Protein AF-A0A1F7V6C4-F1 (afdb_monomer_lite)

Structure (mmCIF, N/CA/C/O backbone):
data_AF-A0A1F7V6C4-F1
#
_entry.id   AF-A0A1F7V6C4-F1
#
loop_
_atom_site.group_PDB
_atom_site.id
_atom_site.type_symbol
_atom_site.label_atom_id
_atom_site.label_alt_id
_atom_site.label_comp_id
_atom_site.label_asym_id
_atom_site.label_entity_id
_atom_site.label_seq_id
_atom_site.pdbx_PDB_ins_code
_atom_site.Cartn_x
_atom_site.Cartn_y
_atom_site.Cartn_z
_atom_site.occupancy
_atom_site.B_iso_or_equiv
_atom_site.auth_seq_id
_atom_site.auth_comp_id
_atom_site.auth_asym_id
_atom_site.auth_atom_id
_atom_site.pdbx_PDB_model_num
ATOM 1 N N . MET A 1 1 ? 18.982 6.079 -3.276 1.00 52.72 1 MET A N 1
ATOM 2 C CA . MET A 1 1 ? 17.854 5.138 -3.058 1.00 52.72 1 MET A CA 1
ATOM 3 C C . MET A 1 1 ? 17.270 5.183 -1.638 1.00 52.72 1 MET A C 1
ATOM 5 O O . MET A 1 1 ? 16.095 4.888 -1.490 1.00 52.72 1 MET A O 1
ATOM 9 N N . PHE A 1 2 ? 18.011 5.635 -0.613 1.00 41.03 2 PHE A N 1
ATOM 10 C CA . PHE A 1 2 ? 17.510 5.766 0.771 1.00 41.03 2 PHE A CA 1
ATOM 11 C C . PHE A 1 2 ? 16.445 6.868 0.967 1.00 41.03 2 PHE A C 1
ATOM 13 O O . PHE A 1 2 ? 15.564 6.742 1.806 1.00 41.03 2 PHE A O 1
ATOM 20 N N . ILE A 1 3 ? 16.482 7.924 0.149 1.00 48.22 3 ILE A N 1
ATOM 21 C CA . ILE A 1 3 ? 15.583 9.087 0.253 1.00 48.22 3 ILE A CA 1
ATOM 22 C C . ILE A 1 3 ? 14.113 8.752 -0.029 1.00 48.22 3 ILE A C 1
ATOM 24 O O . ILE A 1 3 ? 13.243 9.280 0.653 1.00 48.22 3 ILE A O 1
ATOM 28 N N . VAL A 1 4 ? 13.824 7.851 -0.976 1.00 51.84 4 VAL A N 1
ATOM 29 C CA . VAL A 1 4 ? 12.440 7.446 -1.284 1.00 51.84 4 VAL A CA 1
ATOM 30 C C . VAL A 1 4 ? 11.862 6.631 -0.134 1.00 51.84 4 VAL A C 1
ATOM 32 O O . VAL A 1 4 ? 10.751 6.911 0.296 1.00 51.84 4 VAL A O 1
ATOM 35 N N . LEU A 1 5 ? 12.641 5.692 0.415 1.00 55.16 5 LEU A N 1
ATOM 36 C CA . LEU A 1 5 ? 12.262 4.896 1.584 1.00 55.16 5 LEU A CA 1
ATOM 37 C C . LEU A 1 5 ? 12.095 5.775 2.834 1.00 55.16 5 LEU A C 1
ATOM 39 O O . LEU A 1 5 ? 11.142 5.602 3.581 1.00 55.16 5 LEU A O 1
ATOM 43 N N . PHE A 1 6 ? 12.978 6.757 3.030 1.00 50.94 6 PHE A N 1
ATOM 44 C CA . PHE A 1 6 ? 12.884 7.725 4.122 1.00 50.94 6 PHE A CA 1
ATOM 45 C C . PHE A 1 6 ? 11.637 8.606 4.001 1.00 50.94 6 PHE A C 1
ATOM 47 O O . PHE A 1 6 ? 10.941 8.794 4.990 1.00 50.94 6 PHE A O 1
ATOM 54 N N . PHE A 1 7 ? 11.294 9.082 2.799 1.00 54.19 7 PHE A N 1
ATOM 55 C CA . PHE A 1 7 ? 10.034 9.795 2.555 1.00 54.19 7 PHE A CA 1
ATOM 56 C C . PHE A 1 7 ? 8.815 8.902 2.792 1.00 54.19 7 PHE A C 1
ATOM 58 O O . PHE A 1 7 ? 7.821 9.352 3.354 1.00 54.19 7 PHE A O 1
ATOM 65 N N . PHE A 1 8 ? 8.915 7.632 2.404 1.00 57.34 8 PHE A N 1
ATOM 66 C CA . PHE A 1 8 ? 7.902 6.608 2.634 1.00 57.34 8 PHE A CA 1
ATOM 67 C C . PHE A 1 8 ? 7.628 6.426 4.125 1.00 57.34 8 PHE A C 1
ATOM 69 O O . PHE A 1 8 ? 6.489 6.520 4.572 1.00 57.34 8 PHE A O 1
ATOM 76 N N . VAL A 1 9 ? 8.692 6.213 4.899 1.00 58.69 9 VAL A N 1
ATOM 77 C CA . VAL A 1 9 ? 8.644 6.016 6.347 1.00 58.69 9 VAL A CA 1
ATOM 78 C C . VAL A 1 9 ? 8.222 7.304 7.044 1.00 58.69 9 VAL A C 1
ATOM 80 O O . VAL A 1 9 ? 7.392 7.250 7.939 1.00 58.69 9 VAL A O 1
ATOM 83 N N . ALA A 1 10 ? 8.704 8.470 6.614 1.00 53.06 10 ALA A N 1
ATOM 84 C CA . ALA A 1 10 ? 8.307 9.756 7.177 1.00 53.06 10 ALA A CA 1
ATOM 85 C C . ALA A 1 10 ? 6.820 10.039 6.941 1.00 53.06 10 ALA A C 1
ATOM 87 O O . ALA A 1 10 ? 6.124 10.409 7.879 1.00 53.06 10 ALA A O 1
ATOM 88 N N . ALA A 1 11 ? 6.302 9.803 5.733 1.00 55.25 11 ALA A N 1
ATOM 89 C CA . ALA A 1 11 ? 4.878 9.946 5.448 1.00 55.25 11 ALA A CA 1
ATOM 90 C C . ALA A 1 11 ? 4.026 8.919 6.205 1.00 55.25 11 ALA A C 1
ATOM 92 O O . ALA A 1 11 ? 2.938 9.248 6.676 1.00 55.25 11 ALA A O 1
ATOM 93 N N . PHE A 1 12 ? 4.535 7.698 6.363 1.00 59.25 12 PHE A N 1
ATOM 94 C CA . PHE A 1 12 ? 3.884 6.639 7.125 1.00 59.25 12 PHE A CA 1
ATOM 95 C C . PHE A 1 12 ? 3.824 6.964 8.628 1.00 59.25 12 PHE A C 1
ATOM 97 O O . PHE A 1 12 ? 2.760 6.880 9.239 1.00 59.25 12 PHE A O 1
ATOM 104 N N . LEU A 1 13 ? 4.933 7.426 9.214 1.00 57.25 13 LEU A N 1
ATOM 105 C CA . LEU A 1 13 ? 5.024 7.873 10.608 1.00 57.25 13 LEU A CA 1
ATOM 106 C C . LEU A 1 13 ? 4.179 9.127 10.860 1.00 57.25 13 LEU A C 1
ATOM 108 O O . LEU A 1 13 ? 3.548 9.247 11.909 1.00 57.25 13 LEU A O 1
ATOM 112 N N . TYR A 1 14 ? 4.105 10.039 9.888 1.00 53.62 14 TYR A N 1
ATOM 113 C CA . TYR A 1 14 ? 3.224 11.202 9.977 1.00 53.62 14 TYR A CA 1
ATOM 114 C C . TYR A 1 14 ? 1.746 10.794 9.890 1.00 53.62 14 TYR A C 1
ATOM 116 O O . TYR A 1 14 ? 0.920 11.320 10.632 1.00 53.62 14 TYR A O 1
ATOM 124 N N . GLY A 1 15 ? 1.415 9.808 9.047 1.00 52.62 15 GLY A N 1
ATOM 125 C CA . GLY A 1 15 ? 0.091 9.185 8.968 1.00 52.62 15 GLY A CA 1
ATOM 126 C C . GLY A 1 15 ? -0.325 8.485 10.265 1.00 52.62 15 GLY A C 1
ATOM 127 O O . GLY A 1 15 ? -1.482 8.589 10.664 1.00 52.62 15 GLY A O 1
ATOM 128 N N . PHE A 1 16 ? 0.620 7.857 10.970 1.00 51.25 16 PHE A N 1
ATOM 129 C CA . PHE A 1 16 ? 0.390 7.224 12.275 1.00 51.25 16 PHE A CA 1
ATOM 130 C C . PHE A 1 16 ? 0.042 8.239 13.380 1.00 51.25 16 PHE A C 1
ATOM 132 O O . PHE A 1 16 ? -0.744 7.941 14.275 1.00 51.25 16 PHE A O 1
ATOM 139 N N . SER A 1 17 ? 0.558 9.469 13.285 1.00 51.81 17 SER A N 1
ATOM 140 C CA . SER A 1 17 ? 0.223 10.571 14.204 1.00 51.81 17 SER A CA 1
ATOM 141 C C . SER A 1 17 ? -1.203 11.118 13.998 1.00 51.81 17 SER A C 1
ATOM 143 O O . SER A 1 17 ? -1.754 11.812 14.850 1.00 51.81 17 SER A O 1
ATOM 145 N N . LEU A 1 18 ? -1.844 10.793 12.871 1.00 50.47 18 LEU A N 1
ATOM 146 C CA . LEU A 1 18 ? -3.098 11.401 12.428 1.00 50.47 18 LEU A CA 1
ATOM 147 C C . LEU A 1 18 ? -4.350 10.556 12.745 1.00 50.47 18 LEU A C 1
ATOM 149 O O . LEU A 1 18 ? -5.274 10.529 11.946 1.00 50.47 18 LEU A O 1
ATOM 153 N N . GLY A 1 19 ? -4.421 9.929 13.923 1.00 55.88 19 GLY A N 1
ATOM 154 C CA . GLY A 1 19 ? -5.667 9.434 14.541 1.00 55.88 19 GLY A CA 1
ATOM 155 C C . GLY A 1 19 ? -6.485 8.357 13.790 1.00 55.88 19 GLY A C 1
ATOM 156 O O . GLY A 1 19 ? -6.290 8.052 12.616 1.00 55.88 19 GLY A O 1
ATOM 157 N N . ARG A 1 20 ? -7.465 7.766 14.493 1.00 62.62 20 ARG A N 1
ATOM 158 C CA . ARG A 1 20 ? -8.368 6.708 13.981 1.00 62.62 20 ARG A CA 1
ATOM 159 C C . ARG A 1 20 ? -9.211 7.159 12.781 1.00 62.62 20 ARG A C 1
ATOM 161 O O . ARG A 1 20 ? -9.485 6.364 11.886 1.00 62.62 20 ARG A O 1
ATOM 168 N N . ASP A 1 21 ? -9.587 8.435 12.737 1.00 62.88 21 ASP A N 1
ATOM 169 C CA . ASP A 1 21 ? -10.530 8.975 11.744 1.00 62.88 21 ASP A CA 1
ATOM 170 C C . ASP A 1 21 ? -9.990 8.953 10.307 1.00 62.88 21 ASP A C 1
ATOM 172 O O . ASP A 1 21 ? -10.729 9.183 9.350 1.00 62.88 21 ASP A O 1
ATOM 176 N N . ARG A 1 22 ? -8.699 8.650 10.130 1.00 74.75 22 ARG A N 1
ATOM 177 C CA . ARG A 1 22 ? -8.045 8.629 8.820 1.00 74.75 22 ARG A CA 1
ATOM 178 C C . ARG A 1 22 ? -7.753 7.232 8.293 1.00 74.75 22 ARG A C 1
ATOM 180 O O . ARG A 1 22 ? -7.206 7.127 7.202 1.00 74.75 22 ARG A O 1
ATOM 187 N N . VAL A 1 23 ? -8.170 6.170 8.990 1.00 77.56 23 VAL A N 1
ATOM 188 C CA . VAL A 1 23 ? -8.024 4.778 8.513 1.00 77.56 23 VAL A CA 1
ATOM 189 C C . VAL A 1 23 ? -8.668 4.612 7.134 1.00 77.56 23 VAL A C 1
ATOM 191 O O . VAL A 1 23 ? -8.005 4.166 6.201 1.00 77.56 23 VAL A O 1
ATOM 194 N N . ILE A 1 24 ? -9.914 5.071 6.974 1.00 80.62 24 ILE A N 1
ATOM 195 C CA . ILE A 1 24 ? -10.644 5.011 5.697 1.00 80.62 24 ILE A CA 1
ATOM 196 C C . ILE A 1 24 ? -9.933 5.842 4.623 1.00 80.62 24 ILE A C 1
ATOM 198 O O . ILE A 1 24 ? -9.828 5.417 3.477 1.00 80.62 24 ILE A O 1
ATOM 202 N N . VAL A 1 25 ? -9.403 7.011 4.994 1.00 83.00 25 VAL A N 1
ATOM 203 C CA . VAL A 1 25 ? -8.671 7.892 4.072 1.00 83.00 25 VAL A CA 1
ATOM 204 C C . VAL A 1 25 ? -7.419 7.207 3.543 1.00 83.00 25 VAL A C 1
ATOM 206 O O . VAL A 1 25 ? -7.179 7.222 2.341 1.00 83.00 25 VAL A O 1
ATOM 209 N N . VAL A 1 26 ? -6.631 6.593 4.429 1.00 84.44 26 VAL A N 1
ATOM 210 C CA . VAL A 1 26 ? -5.431 5.845 4.039 1.00 84.44 26 VAL A CA 1
ATOM 211 C C . VAL A 1 26 ? -5.816 4.715 3.098 1.00 84.44 26 VAL A C 1
ATOM 213 O O . VAL A 1 26 ? -5.228 4.602 2.026 1.00 84.44 26 VAL A O 1
ATOM 216 N N . LEU A 1 27 ? -6.832 3.933 3.464 1.00 87.69 27 LEU A N 1
ATOM 217 C CA . LEU A 1 27 ? -7.298 2.809 2.669 1.00 87.69 27 LEU A CA 1
ATOM 218 C C . LEU A 1 27 ? -7.698 3.256 1.257 1.00 87.69 27 LEU A C 1
ATOM 220 O O . LEU A 1 27 ? -7.106 2.808 0.279 1.00 87.69 27 LEU A O 1
ATOM 224 N N . VAL A 1 28 ? -8.632 4.203 1.143 1.00 88.88 28 VAL A N 1
ATOM 225 C CA . VAL A 1 28 ? -9.122 4.724 -0.144 1.00 88.88 28 VAL A CA 1
ATOM 226 C C . VAL A 1 28 ? -7.979 5.282 -0.991 1.00 88.88 28 VAL A C 1
ATOM 228 O O . VAL A 1 28 ? -7.888 4.960 -2.176 1.00 88.88 28 VAL A O 1
ATOM 231 N N . SER A 1 29 ? -7.067 6.054 -0.395 1.00 89.56 29 SER A N 1
ATOM 232 C CA . SER A 1 29 ? -5.903 6.593 -1.104 1.00 89.56 29 SER A CA 1
ATOM 233 C C . SER A 1 29 ? -4.973 5.500 -1.630 1.00 89.56 29 SER A C 1
ATOM 235 O O . SER A 1 29 ? -4.435 5.655 -2.727 1.00 89.56 29 SER A O 1
ATOM 237 N N . LEU A 1 30 ? -4.782 4.394 -0.897 1.00 91.12 30 LEU A N 1
ATOM 238 C CA . LEU A 1 30 ? -3.966 3.263 -1.356 1.00 91.12 30 LEU A CA 1
ATOM 239 C C . LEU A 1 30 ? -4.577 2.597 -2.591 1.00 91.12 30 LEU A C 1
ATOM 241 O O . LEU A 1 30 ? -3.880 2.441 -3.594 1.00 91.12 30 LEU A O 1
ATOM 245 N N . TYR A 1 31 ? -5.870 2.253 -2.559 1.00 92.50 31 TYR A N 1
ATOM 246 C CA . TYR A 1 31 ? -6.528 1.605 -3.705 1.00 92.50 31 TYR A CA 1
ATOM 247 C C . TYR A 1 31 ? -6.637 2.530 -4.909 1.00 92.50 31 TYR A C 1
ATOM 249 O O . TYR A 1 31 ? -6.358 2.105 -6.029 1.00 92.50 31 TYR A O 1
ATOM 257 N N . MET A 1 32 ? -7.018 3.792 -4.699 1.00 92.19 32 MET A N 1
ATOM 258 C CA . MET A 1 32 ? -7.120 4.754 -5.795 1.00 92.19 32 MET A CA 1
ATOM 259 C C . MET A 1 32 ? -5.756 5.008 -6.431 1.00 92.19 32 MET A C 1
ATOM 261 O O . MET A 1 32 ? -5.650 4.983 -7.653 1.00 92.19 32 MET A O 1
ATOM 265 N N . SER A 1 33 ? -4.700 5.179 -5.632 1.00 91.25 33 SER A N 1
ATOM 266 C CA . SER A 1 33 ? -3.348 5.335 -6.173 1.00 91.25 33 SER A CA 1
ATOM 267 C C . SER A 1 33 ? -2.895 4.100 -6.957 1.00 91.25 33 SER A C 1
ATOM 269 O O . SER A 1 33 ? -2.392 4.223 -8.076 1.00 91.25 33 SER A O 1
ATOM 271 N N . LEU A 1 34 ? -3.142 2.900 -6.418 1.00 92.50 34 LEU A N 1
ATOM 272 C CA . LEU A 1 34 ? -2.840 1.640 -7.097 1.00 92.50 34 LEU A CA 1
ATOM 273 C C . LEU A 1 34 ? -3.562 1.545 -8.448 1.00 92.50 34 LEU A C 1
ATOM 275 O O . LEU A 1 34 ? -2.944 1.194 -9.453 1.00 92.50 34 LEU A O 1
ATOM 279 N N . ALA A 1 35 ? -4.851 1.887 -8.488 1.00 91.69 35 ALA A N 1
ATOM 280 C CA . ALA A 1 35 ? -5.638 1.899 -9.716 1.00 91.69 35 ALA A CA 1
ATOM 281 C C . ALA A 1 35 ? -5.080 2.907 -10.732 1.00 91.69 35 ALA A C 1
ATOM 283 O O . ALA A 1 35 ? -4.850 2.549 -11.885 1.00 91.69 35 ALA A O 1
ATOM 284 N N . VAL A 1 36 ? -4.794 4.141 -10.310 1.00 90.62 36 VAL A N 1
ATOM 285 C CA . VAL A 1 36 ? -4.263 5.176 -11.209 1.00 90.62 36 VAL A CA 1
ATOM 286 C C . VAL A 1 36 ? -2.938 4.737 -11.826 1.00 90.62 36 VAL A C 1
ATOM 288 O O . VAL A 1 36 ? -2.776 4.845 -13.037 1.00 90.62 36 VAL A O 1
ATOM 291 N N . VAL A 1 37 ? -2.004 4.202 -11.036 1.00 88.94 37 VAL A N 1
ATOM 292 C CA . VAL A 1 37 ? -0.693 3.773 -11.555 1.00 88.94 37 VAL A CA 1
ATOM 293 C C . VAL A 1 37 ? -0.802 2.564 -12.482 1.00 88.94 37 VAL A C 1
ATOM 295 O O . VAL A 1 37 ? -0.096 2.513 -13.488 1.00 88.94 37 VAL A O 1
ATOM 298 N N . ASN A 1 38 ? -1.691 1.612 -12.189 1.00 86.38 38 ASN A N 1
ATOM 299 C CA . ASN A 1 38 ? -1.860 0.418 -13.021 1.00 86.38 38 ASN A CA 1
ATOM 300 C C . ASN A 1 38 ? -2.530 0.708 -14.370 1.00 86.38 3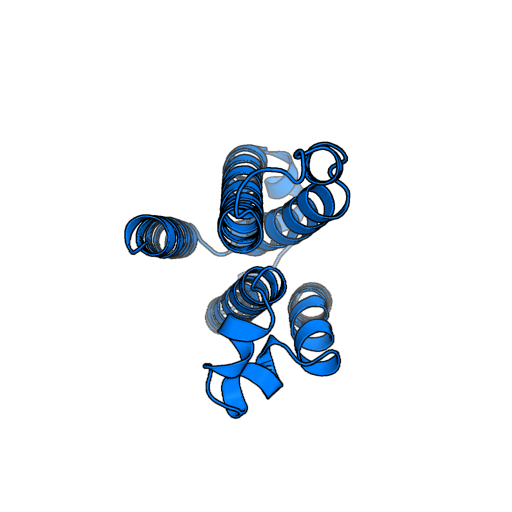8 ASN A C 1
ATOM 302 O O . ASN A 1 38 ? -2.213 0.043 -15.354 1.00 86.38 38 ASN A O 1
ATOM 306 N N . TYR A 1 39 ? -3.423 1.698 -14.432 1.00 86.06 39 TYR A N 1
ATOM 307 C CA . TYR A 1 39 ? -4.169 2.041 -15.650 1.00 86.06 39 TYR A CA 1
ATOM 308 C C . TYR A 1 39 ? -3.669 3.314 -16.351 1.00 86.06 39 TYR A C 1
ATOM 310 O O . TYR A 1 39 ? -4.223 3.720 -17.371 1.00 86.06 39 TYR A O 1
ATOM 318 N N . ALA A 1 40 ? -2.607 3.937 -15.842 1.00 79.25 40 ALA A N 1
ATOM 319 C CA . ALA A 1 40 ? -1.990 5.128 -16.409 1.00 79.25 40 ALA A CA 1
ATOM 320 C C . ALA A 1 40 ? -1.415 4.883 -17.825 1.00 79.25 40 ALA A C 1
ATOM 322 O O . ALA A 1 40 ? -0.400 4.189 -17.964 1.00 79.25 40 ALA A O 1
ATOM 323 N N . PRO A 1 41 ? -1.956 5.513 -18.890 1.00 69.06 41 PRO A N 1
ATOM 324 C CA . PRO A 1 41 ? -1.467 5.313 -20.259 1.00 69.06 41 PRO A CA 1
ATOM 325 C C . PRO A 1 41 ? -0.050 5.869 -20.478 1.00 69.06 41 PRO A C 1
ATOM 327 O O . PRO A 1 41 ? 0.681 5.394 -21.343 1.00 69.06 41 PRO A O 1
ATOM 330 N N . PHE A 1 42 ? 0.371 6.841 -19.666 1.00 65.94 42 PHE A N 1
ATOM 331 C CA . PHE A 1 42 ? 1.682 7.496 -19.747 1.00 65.94 42 PHE A CA 1
ATOM 332 C C . PHE A 1 42 ? 2.856 6.575 -19.380 1.00 65.94 42 PHE A C 1
ATOM 334 O O . PHE A 1 42 ? 3.979 6.846 -19.792 1.00 65.94 42 PHE A O 1
ATOM 341 N N . ILE A 1 43 ? 2.614 5.458 -18.683 1.00 59.84 43 ILE A N 1
ATOM 342 C CA . ILE A 1 43 ? 3.663 4.463 -18.399 1.00 59.84 43 ILE A CA 1
ATOM 343 C C . ILE A 1 43 ? 3.942 3.568 -19.618 1.00 59.84 43 ILE A C 1
ATOM 345 O O . ILE A 1 43 ? 5.047 3.053 -19.764 1.00 59.84 43 ILE A O 1
ATOM 349 N N . LYS A 1 44 ? 2.973 3.419 -20.532 1.00 56.50 44 LYS A N 1
ATOM 350 C CA . LYS A 1 44 ? 3.092 2.575 -21.732 1.00 56.50 44 LYS A CA 1
ATOM 351 C C . LYS A 1 44 ? 3.930 3.216 -22.851 1.00 56.50 44 LYS A C 1
ATOM 353 O O . LYS A 1 44 ? 4.461 2.497 -23.686 1.00 56.50 44 LYS A O 1
ATOM 358 N N . ASN A 1 45 ? 4.067 4.545 -22.848 1.00 55.47 45 ASN A N 1
ATOM 359 C CA . ASN A 1 45 ? 4.700 5.317 -23.928 1.00 55.47 45 ASN A CA 1
ATOM 360 C C . ASN A 1 45 ? 6.150 5.753 -23.628 1.00 55.47 45 ASN A C 1
ATOM 362 O O . ASN A 1 45 ? 6.700 6.590 -24.341 1.00 55.47 45 ASN A O 1
ATOM 366 N N . LEU A 1 46 ? 6.776 5.230 -22.570 1.00 58.44 46 LEU A N 1
ATOM 367 C CA . LEU A 1 46 ? 8.178 5.517 -22.256 1.00 58.44 46 LEU A CA 1
ATOM 368 C C . LEU A 1 46 ? 9.077 4.710 -23.217 1.00 58.44 46 LEU A C 1
ATOM 370 O O . LEU A 1 46 ? 9.204 3.497 -23.077 1.00 58.44 46 LEU A O 1
ATOM 374 N N . ASN A 1 47 ? 9.627 5.401 -24.226 1.00 49.06 47 ASN A N 1
ATOM 375 C CA . ASN A 1 47 ? 10.456 4.875 -25.326 1.00 49.06 47 ASN A CA 1
ATOM 376 C C . ASN A 1 47 ? 11.513 3.848 -24.880 1.00 49.06 47 ASN A C 1
ATOM 378 O O . ASN A 1 47 ? 12.230 4.157 -23.943 1.00 49.06 47 ASN A O 1
ATOM 382 N N . PRO A 1 48 ? 11.718 2.723 -25.591 1.00 52.06 48 PRO A N 1
ATOM 383 C CA . PRO A 1 48 ? 12.560 1.591 -25.170 1.00 52.06 48 PRO A CA 1
ATOM 384 C C . PRO A 1 48 ? 14.093 1.776 -25.265 1.00 52.06 48 PRO A C 1
ATOM 386 O O . PRO A 1 48 ? 14.821 0.829 -24.989 1.00 52.06 48 PRO A O 1
ATOM 389 N N . GLU A 1 49 ? 14.615 2.949 -25.640 1.00 53.31 49 GLU A N 1
ATOM 390 C CA . GLU A 1 49 ? 16.055 3.127 -25.937 1.00 53.31 49 GLU A CA 1
ATOM 391 C C . GLU A 1 49 ? 16.965 3.390 -24.724 1.00 53.31 49 GLU A C 1
ATOM 393 O O . GLU A 1 49 ? 18.187 3.384 -24.850 1.00 53.31 49 GLU A O 1
ATOM 398 N N . ILE A 1 50 ? 16.414 3.601 -23.531 1.00 53.47 50 ILE A N 1
ATOM 399 C CA . ILE A 1 50 ? 17.216 3.781 -22.312 1.00 53.47 50 ILE A CA 1
ATOM 400 C C . ILE A 1 50 ? 17.246 2.426 -21.571 1.00 53.47 50 ILE A C 1
ATOM 402 O O . ILE A 1 50 ? 16.333 1.618 -21.704 1.00 53.47 50 ILE A O 1
ATOM 406 N N . ASN A 1 51 ? 18.279 2.125 -20.782 1.00 51.72 51 ASN A N 1
ATOM 407 C CA . ASN A 1 51 ? 18.317 0.951 -19.891 1.00 51.72 51 ASN A CA 1
ATOM 408 C C . ASN A 1 51 ? 17.212 1.053 -18.804 1.00 51.72 51 ASN A C 1
ATOM 410 O O . ASN A 1 51 ? 17.453 1.467 -17.670 1.00 51.72 51 ASN A O 1
ATOM 414 N N . ILE A 1 52 ? 15.969 0.753 -19.191 1.00 55.25 52 ILE A N 1
ATOM 415 C CA . ILE A 1 52 ? 14.727 1.306 -18.623 1.00 55.25 52 ILE A CA 1
ATOM 416 C C . ILE A 1 52 ? 14.085 0.438 -17.547 1.00 55.25 52 ILE A C 1
ATOM 418 O O . ILE A 1 52 ? 13.268 0.932 -16.774 1.00 55.25 52 ILE A O 1
ATOM 422 N N . ALA A 1 53 ? 14.462 -0.836 -17.423 1.00 53.50 53 ALA A N 1
ATOM 423 C CA . ALA A 1 53 ? 13.885 -1.703 -16.394 1.00 53.50 53 ALA A CA 1
ATOM 424 C C . ALA A 1 53 ? 14.063 -1.097 -14.988 1.00 53.50 53 ALA A C 1
ATOM 426 O O . ALA A 1 53 ? 13.106 -1.035 -14.215 1.00 53.50 53 ALA A O 1
ATOM 427 N N . THR A 1 54 ? 15.250 -0.546 -14.704 1.00 58.44 54 THR A N 1
ATOM 428 C CA . THR A 1 54 ? 15.564 0.087 -13.416 1.00 58.44 54 THR A CA 1
ATOM 429 C C . THR A 1 54 ? 14.858 1.429 -13.216 1.00 58.44 54 THR A C 1
ATOM 431 O O . THR A 1 54 ? 14.471 1.769 -12.098 1.00 58.44 54 THR A O 1
ATOM 434 N N . SER A 1 55 ? 14.654 2.204 -14.285 1.00 64.81 55 SER A N 1
ATOM 435 C CA . SER A 1 55 ? 13.984 3.507 -14.195 1.00 64.81 55 SER A CA 1
ATOM 436 C C . SER A 1 55 ? 12.460 3.379 -14.119 1.00 64.81 55 SER A C 1
ATOM 438 O O . SER A 1 55 ? 11.826 4.171 -13.420 1.00 64.81 55 SER A O 1
ATOM 440 N N . LEU A 1 56 ? 11.858 2.362 -14.747 1.00 76.19 56 LEU A N 1
ATOM 441 C CA . LEU A 1 56 ? 10.403 2.172 -14.747 1.00 76.19 56 LEU A CA 1
ATOM 442 C C . LEU A 1 56 ? 9.847 1.780 -13.390 1.00 76.19 56 LEU A C 1
ATOM 444 O O . LEU A 1 56 ? 8.838 2.352 -12.981 1.00 76.19 56 LEU A O 1
ATOM 448 N N . PHE A 1 57 ? 10.453 0.817 -12.687 1.00 78.50 57 PHE A N 1
ATOM 449 C CA . PHE A 1 57 ? 9.926 0.437 -11.372 1.00 78.50 57 PHE A CA 1
ATOM 450 C C . PHE A 1 57 ? 10.056 1.600 -10.384 1.00 78.50 57 PHE A C 1
ATOM 452 O O . PHE A 1 57 ? 9.124 1.884 -9.632 1.00 78.50 57 PHE A O 1
ATOM 459 N N . ALA A 1 58 ? 11.181 2.324 -10.428 1.00 79.38 58 ALA A N 1
ATOM 460 C CA . ALA A 1 58 ? 11.412 3.485 -9.580 1.00 79.38 58 ALA A CA 1
ATOM 461 C C . ALA A 1 58 ? 10.388 4.590 -9.872 1.00 79.38 58 ALA A C 1
ATOM 463 O O . ALA A 1 58 ? 9.846 5.194 -8.942 1.00 79.38 58 ALA A O 1
ATOM 464 N N . PHE A 1 59 ? 10.067 4.808 -11.151 1.00 82.06 59 PHE A N 1
ATOM 465 C CA . PHE A 1 59 ? 9.011 5.723 -11.570 1.00 82.06 59 PHE A CA 1
ATOM 466 C C . PHE A 1 59 ? 7.631 5.271 -11.080 1.00 82.06 59 PHE A C 1
ATOM 468 O O . PHE A 1 59 ? 6.923 6.077 -10.484 1.00 82.06 59 PHE A O 1
ATOM 475 N N . LYS A 1 60 ? 7.261 3.992 -11.243 1.00 83.81 60 LYS A N 1
ATOM 476 C CA . LYS A 1 60 ? 5.983 3.436 -10.752 1.00 83.81 60 LYS A CA 1
ATOM 477 C C . LYS A 1 60 ? 5.812 3.620 -9.247 1.00 83.81 60 LYS A C 1
ATOM 479 O O . LYS A 1 60 ? 4.771 4.104 -8.814 1.00 83.81 60 LYS A O 1
ATOM 484 N N . ILE A 1 61 ? 6.838 3.293 -8.459 1.00 83.81 61 ILE A N 1
ATOM 485 C CA . ILE A 1 61 ? 6.822 3.469 -6.998 1.00 83.81 61 ILE A CA 1
ATOM 486 C C . ILE A 1 61 ? 6.686 4.950 -6.638 1.00 83.81 61 ILE A C 1
ATOM 488 O O . ILE A 1 61 ? 5.884 5.303 -5.776 1.00 83.81 61 ILE A O 1
ATOM 492 N N . SER A 1 62 ? 7.441 5.823 -7.309 1.00 82.12 62 SER A N 1
ATOM 493 C CA . SER A 1 62 ? 7.405 7.267 -7.050 1.00 82.12 62 SER A CA 1
ATOM 494 C C . SER A 1 62 ? 6.055 7.880 -7.423 1.00 82.12 62 SER A C 1
ATOM 496 O O . SER A 1 62 ? 5.518 8.682 -6.663 1.00 82.12 62 SER A O 1
ATOM 498 N N . ALA A 1 63 ? 5.474 7.473 -8.553 1.00 85.25 63 ALA A N 1
ATOM 499 C CA . ALA A 1 63 ? 4.147 7.893 -8.987 1.00 85.25 63 ALA A CA 1
ATOM 500 C C . ALA A 1 63 ? 3.069 7.404 -8.013 1.00 85.25 63 ALA A C 1
ATOM 502 O O . ALA A 1 63 ? 2.243 8.200 -7.572 1.00 85.25 63 ALA A O 1
ATOM 503 N N . PHE A 1 64 ? 3.121 6.130 -7.613 1.00 88.38 64 PHE A N 1
ATOM 504 C CA . PHE A 1 64 ? 2.205 5.556 -6.626 1.00 88.38 64 PHE A CA 1
ATOM 505 C C . PHE A 1 64 ? 2.257 6.321 -5.306 1.00 88.38 64 PHE A C 1
ATOM 507 O O . PHE A 1 64 ? 1.224 6.709 -4.765 1.00 88.38 64 PHE A O 1
ATOM 514 N N . LEU A 1 65 ? 3.457 6.600 -4.805 1.00 86.12 65 LEU A N 1
ATOM 515 C CA . LEU A 1 65 ? 3.633 7.408 -3.607 1.00 86.12 65 LEU A CA 1
ATOM 516 C C . LEU A 1 65 ? 3.107 8.825 -3.764 1.00 86.12 65 LEU A C 1
ATOM 518 O O . LEU A 1 65 ? 2.375 9.300 -2.904 1.00 86.12 65 LEU A O 1
ATOM 522 N N . GLY A 1 66 ? 3.478 9.502 -4.849 1.00 85.88 66 GLY A N 1
ATOM 523 C CA . GLY A 1 66 ? 3.065 10.876 -5.104 1.00 85.88 66 GLY A CA 1
ATOM 524 C C . GLY A 1 66 ? 1.545 11.004 -5.158 1.00 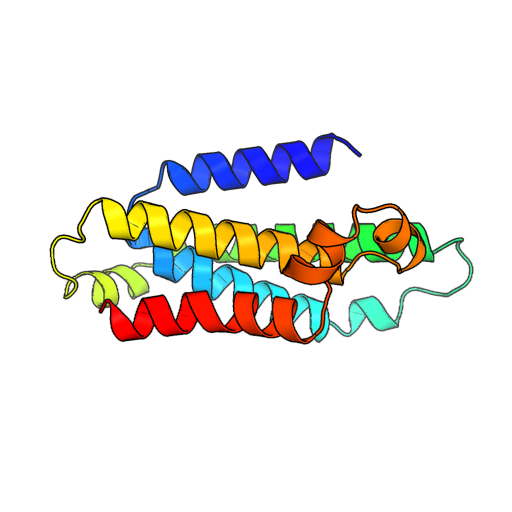85.88 66 GLY A C 1
ATOM 525 O O . GLY A 1 66 ? 0.978 11.867 -4.491 1.00 85.88 66 GLY A O 1
ATOM 526 N N . ILE A 1 67 ? 0.880 10.099 -5.881 1.00 88.50 67 ILE A N 1
ATOM 527 C CA . ILE A 1 67 ? -0.583 10.057 -5.987 1.00 88.50 67 ILE A CA 1
ATOM 528 C C . ILE A 1 67 ? -1.211 9.681 -4.645 1.00 88.50 67 ILE A C 1
ATOM 530 O O . ILE A 1 67 ? -2.167 10.329 -4.231 1.00 88.50 67 ILE A O 1
ATOM 534 N N . PHE A 1 68 ? -0.669 8.687 -3.937 1.00 88.31 68 PHE A N 1
ATOM 535 C CA . PHE A 1 68 ? -1.153 8.297 -2.611 1.00 88.31 68 PHE A CA 1
ATOM 536 C C . PHE A 1 68 ? -1.113 9.479 -1.638 1.00 88.31 68 PHE A C 1
ATOM 538 O O . PHE A 1 68 ? -2.115 9.765 -0.987 1.00 88.31 68 PHE A O 1
ATOM 545 N N . LEU A 1 69 ? 0.015 10.191 -1.568 1.00 85.69 69 LEU A N 1
ATOM 546 C CA . LEU A 1 69 ? 0.176 11.351 -0.693 1.00 85.69 69 LEU A CA 1
ATOM 547 C C . LEU A 1 69 ? -0.758 12.484 -1.100 1.00 85.69 69 LEU A C 1
ATOM 549 O O . LEU A 1 69 ? -1.432 13.044 -0.238 1.00 85.69 69 LEU A O 1
ATOM 553 N N . ALA A 1 70 ? -0.842 12.795 -2.395 1.00 86.12 70 ALA A N 1
ATOM 554 C CA . ALA A 1 70 ? -1.772 13.798 -2.896 1.00 86.12 70 ALA A CA 1
ATOM 555 C C . ALA A 1 70 ? -3.211 13.452 -2.485 1.00 86.12 70 ALA A C 1
ATOM 557 O O . ALA A 1 70 ? -3.853 14.230 -1.785 1.00 86.12 70 ALA A O 1
ATOM 558 N N . LEU A 1 71 ? -3.695 12.253 -2.812 1.00 87.50 71 LEU A N 1
ATOM 559 C CA . LEU A 1 71 ? -5.039 11.808 -2.442 1.00 87.50 71 LEU A CA 1
ATOM 560 C C . LEU A 1 71 ? -5.252 11.832 -0.930 1.00 87.50 71 LEU A C 1
ATOM 562 O O . LEU A 1 71 ? -6.265 12.356 -0.476 1.00 87.50 71 LEU A O 1
ATOM 566 N N . PHE A 1 72 ? -4.287 11.354 -0.144 1.00 83.31 72 PHE A N 1
ATOM 567 C CA . PHE A 1 72 ? -4.361 11.378 1.313 1.00 83.31 72 PHE A CA 1
ATOM 568 C C . PHE A 1 72 ? -4.540 12.798 1.852 1.00 83.31 72 PHE A C 1
ATOM 570 O O . PHE A 1 72 ? -5.449 13.031 2.645 1.00 83.31 72 PHE A O 1
ATOM 577 N N . PHE A 1 73 ? -3.737 13.768 1.405 1.00 81.62 73 PHE A N 1
ATOM 578 C CA . PHE A 1 73 ? -3.864 15.156 1.858 1.00 81.62 73 PHE A CA 1
ATOM 579 C C . PHE A 1 73 ? -5.182 15.803 1.415 1.00 81.62 73 PHE A C 1
ATOM 581 O O . PHE A 1 73 ? -5.816 16.495 2.216 1.00 81.62 73 PHE A O 1
ATOM 588 N N . PHE A 1 74 ? -5.611 15.572 0.173 1.00 83.69 74 PHE A N 1
ATOM 589 C CA . PHE A 1 74 ? -6.861 16.122 -0.361 1.00 83.69 74 PHE A CA 1
ATOM 590 C C . PHE A 1 74 ? -8.089 15.533 0.348 1.00 83.69 74 PHE A C 1
ATOM 592 O O . PHE A 1 74 ? -8.947 16.277 0.825 1.00 83.69 74 PHE A O 1
ATOM 599 N N . LEU A 1 75 ? -8.151 14.207 0.487 1.00 81.50 75 LEU A N 1
ATOM 600 C CA . LEU A 1 75 ? -9.248 13.503 1.157 1.00 81.50 75 LEU A CA 1
ATOM 601 C C . LEU A 1 75 ? -9.257 13.774 2.662 1.00 81.50 75 LEU A C 1
ATOM 603 O O . LEU A 1 75 ? -10.324 13.937 3.243 1.00 81.50 75 LEU A O 1
ATOM 607 N N . SER A 1 76 ? -8.087 13.901 3.290 1.00 74.06 76 SER A N 1
ATOM 608 C CA . SER A 1 76 ? -7.990 14.204 4.719 1.00 74.06 76 SER A CA 1
ATOM 609 C C . SER A 1 76 ? -8.464 15.613 5.076 1.00 74.06 76 SER A C 1
ATOM 611 O O . SER A 1 76 ? -8.853 15.830 6.223 1.00 74.06 76 SER A O 1
ATOM 613 N N . ARG A 1 77 ? -8.389 16.578 4.152 1.00 70.75 77 ARG A N 1
ATOM 614 C CA . ARG A 1 77 ? -8.952 17.925 4.351 1.00 70.75 77 ARG A CA 1
ATOM 615 C C . ARG A 1 77 ? -10.439 17.993 4.010 1.00 70.75 77 ARG A C 1
ATOM 617 O O . ARG A 1 77 ? -11.114 18.923 4.439 1.00 70.75 77 ARG A O 1
ATOM 624 N N . SER A 1 78 ? -10.945 17.036 3.237 1.00 66.81 78 SER A N 1
ATOM 625 C CA . SER A 1 78 ? -12.330 17.025 2.790 1.00 66.81 78 SER A CA 1
ATOM 626 C C . SER A 1 78 ? -13.281 16.646 3.931 1.00 66.81 78 SER A C 1
ATOM 628 O O . SER A 1 78 ? -13.185 15.569 4.521 1.00 66.81 78 SER A O 1
ATOM 630 N N . ALA A 1 79 ? -14.254 17.517 4.212 1.00 55.06 79 ALA A N 1
ATOM 631 C CA . ALA A 1 79 ? -15.310 17.293 5.205 1.00 55.06 79 ALA A CA 1
ATOM 632 C C . ALA A 1 79 ? -16.209 16.077 4.885 1.00 55.06 79 ALA A C 1
ATOM 634 O O . ALA A 1 79 ? -16.973 15.629 5.738 1.00 55.06 79 ALA A O 1
ATOM 635 N N . ILE A 1 80 ? -16.094 15.508 3.680 1.00 52.62 80 ILE A N 1
ATOM 636 C CA . ILE A 1 80 ? -16.899 14.378 3.197 1.00 52.62 80 ILE A CA 1
ATOM 637 C C . ILE A 1 80 ? -16.733 13.142 4.103 1.00 52.62 80 ILE A C 1
ATOM 639 O O . ILE A 1 80 ? -17.715 12.460 4.394 1.00 52.62 80 ILE A O 1
ATOM 643 N N . LEU A 1 81 ? -15.539 12.901 4.658 1.00 54.09 81 LEU A N 1
ATOM 644 C CA . LEU A 1 81 ? -15.288 11.765 5.560 1.00 54.09 81 LEU A CA 1
ATOM 645 C C . LEU A 1 81 ? -15.724 11.989 7.013 1.00 54.09 81 LEU A C 1
ATOM 647 O O . LEU A 1 81 ? -15.971 11.014 7.721 1.00 54.09 81 LEU A O 1
ATOM 651 N N . HIS A 1 82 ? -15.896 13.243 7.449 1.00 53.34 82 HIS A N 1
ATOM 652 C CA . HIS A 1 82 ? -16.424 13.531 8.788 1.00 53.34 82 HIS A CA 1
ATOM 653 C C . HIS A 1 82 ? -17.871 13.047 8.949 1.00 53.34 82 HIS A C 1
ATOM 655 O O . HIS A 1 82 ? -18.297 12.802 10.070 1.00 53.34 82 HIS A O 1
ATOM 661 N N . SER A 1 83 ? -18.623 12.886 7.853 1.00 52.78 83 SER A N 1
ATOM 662 C CA . SER A 1 83 ? -19.986 12.338 7.890 1.00 52.78 83 SER A CA 1
ATOM 663 C C . SER A 1 83 ? -20.019 10.814 8.068 1.00 52.78 83 SER A C 1
ATOM 665 O O . SER A 1 83 ? -20.879 10.305 8.780 1.00 52.78 83 SER A O 1
ATOM 667 N N . LEU A 1 84 ? -19.048 10.097 7.491 1.00 52.88 84 LEU A N 1
ATOM 668 C CA . LEU A 1 84 ? -18.946 8.636 7.557 1.00 52.88 84 LEU A CA 1
ATOM 669 C C . LEU A 1 84 ? -18.351 8.160 8.892 1.00 52.88 84 LEU A C 1
ATOM 671 O O . LEU A 1 84 ? -18.796 7.158 9.439 1.00 52.88 84 LEU A O 1
ATOM 675 N N . ALA A 1 85 ? -17.391 8.906 9.450 1.00 51.06 85 ALA A N 1
ATOM 676 C CA . ALA A 1 85 ? -16.737 8.569 10.719 1.00 51.06 85 ALA A CA 1
ATOM 677 C C . ALA A 1 85 ? -17.573 8.912 11.971 1.00 51.06 85 ALA A C 1
ATOM 679 O O . ALA A 1 85 ? -17.300 8.393 13.052 1.00 51.06 85 ALA A O 1
ATOM 680 N N . ARG A 1 86 ? -18.597 9.775 11.854 1.00 47.69 86 ARG A N 1
ATOM 681 C CA . ARG A 1 86 ? -19.393 10.258 13.004 1.00 47.69 86 ARG A CA 1
ATOM 682 C C . ARG A 1 86 ? -20.286 9.187 13.634 1.00 47.69 86 ARG A C 1
ATOM 684 O O . ARG A 1 86 ? -20.656 9.332 14.794 1.00 47.69 86 ARG A O 1
ATOM 691 N N . ASN A 1 87 ? -20.600 8.130 12.886 1.00 49.41 87 ASN A N 1
ATOM 692 C CA . ASN A 1 87 ? -21.411 7.006 13.358 1.00 49.41 87 ASN A CA 1
ATOM 693 C C . ASN A 1 87 ? -20.579 5.829 13.885 1.00 49.41 87 ASN A C 1
ATOM 695 O O . ASN A 1 87 ? -21.155 4.846 14.343 1.00 49.41 87 ASN A O 1
ATOM 699 N N . SER A 1 88 ? -19.246 5.901 13.838 1.00 54.72 88 SER A N 1
ATOM 700 C CA . SER 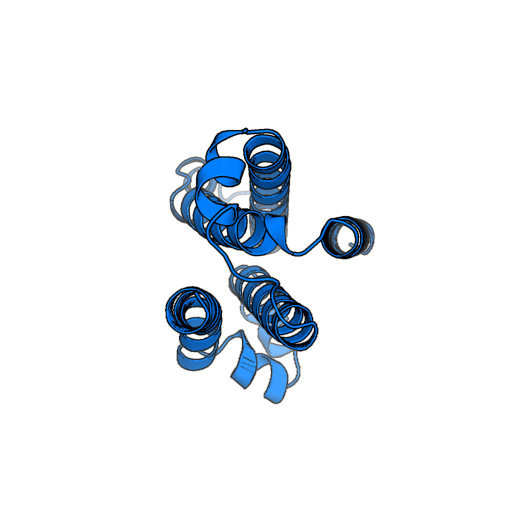A 1 88 ? -18.408 4.825 14.358 1.00 54.72 88 SER A CA 1
ATOM 701 C C . SER A 1 88 ? -18.282 4.941 15.884 1.00 54.72 88 SER A C 1
ATOM 703 O O . SER A 1 88 ? -17.927 6.017 16.380 1.00 54.72 88 SE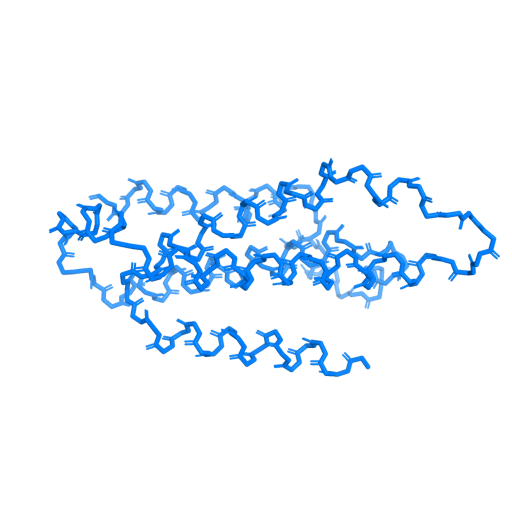R A O 1
ATOM 705 N N . PRO A 1 89 ? -18.533 3.857 16.648 1.00 56.38 89 PRO A N 1
ATOM 706 C CA . PRO A 1 89 ? -18.296 3.819 18.089 1.00 56.38 89 PRO A CA 1
ATOM 707 C C . PRO A 1 89 ? -16.867 4.269 18.438 1.00 56.38 89 PRO A C 1
ATOM 709 O O . PRO A 1 89 ? -15.985 4.237 17.573 1.00 56.38 89 PRO A O 1
ATOM 712 N N . PRO A 1 90 ? -16.578 4.656 19.696 1.00 55.97 90 PRO A N 1
ATOM 713 C CA . PRO A 1 90 ? -15.205 4.851 20.144 1.00 55.97 90 PRO A CA 1
ATOM 714 C C . PRO A 1 90 ? -14.393 3.561 19.920 1.00 55.97 90 PRO A C 1
ATOM 716 O O . PRO A 1 90 ? -14.431 2.626 20.712 1.00 55.97 90 PRO A O 1
ATOM 719 N N . GLY A 1 91 ? -13.694 3.513 18.786 1.00 56.69 91 GLY A N 1
ATOM 720 C CA . GLY A 1 91 ? -12.887 2.402 18.323 1.00 56.69 91 GLY A CA 1
ATOM 721 C C . GLY A 1 91 ? -11.827 2.039 19.343 1.00 56.69 91 GLY A C 1
ATOM 722 O O . GLY A 1 91 ? -11.085 2.893 19.837 1.00 56.69 91 GLY A O 1
ATOM 723 N N . GLN A 1 92 ? -11.802 0.756 19.665 1.00 69.56 92 GLN A N 1
ATOM 724 C CA . GLN A 1 92 ? -10.898 0.178 20.640 1.00 69.56 92 GLN A CA 1
ATOM 725 C C . GLN A 1 92 ? -9.454 0.311 20.139 1.00 69.56 92 GLN A C 1
ATOM 727 O O . GLN A 1 92 ? -9.174 0.160 18.952 1.00 69.56 92 GLN A O 1
ATOM 732 N N . TRP A 1 93 ? -8.518 0.582 21.049 1.00 69.75 93 TRP A N 1
ATOM 733 C CA . TRP A 1 93 ? -7.097 0.797 20.741 1.00 69.75 93 TRP A CA 1
ATOM 734 C C . TRP A 1 93 ? -6.470 -0.328 19.891 1.00 69.75 93 TRP A C 1
ATOM 736 O O . TRP A 1 93 ? -5.587 -0.070 19.075 1.00 69.75 93 TRP A O 1
ATOM 746 N N . TRP A 1 94 ? -6.958 -1.566 20.024 1.00 76.12 94 TRP A N 1
ATOM 747 C CA . TRP A 1 94 ? -6.484 -2.704 19.234 1.00 76.12 94 TRP A CA 1
ATOM 748 C C . TRP A 1 94 ? -6.866 -2.604 17.751 1.00 76.12 94 TRP A C 1
ATO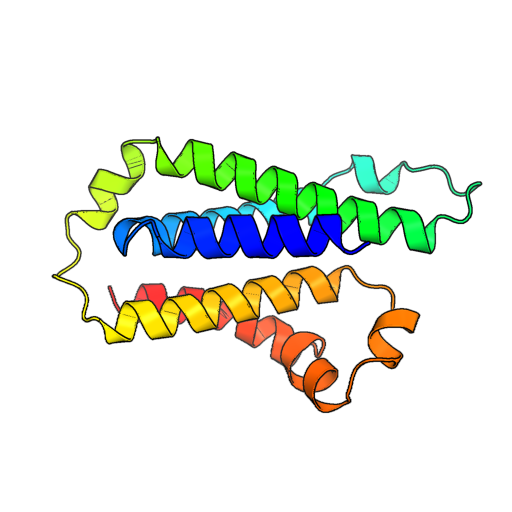M 750 O O . TRP A 1 94 ? -6.126 -3.103 16.905 1.00 76.12 94 TRP A O 1
ATOM 760 N N . GLN A 1 95 ? -7.973 -1.931 17.409 1.00 76.94 95 GLN A N 1
ATOM 761 C CA . GLN A 1 95 ? -8.381 -1.727 16.016 1.00 76.94 95 GLN A CA 1
ATOM 762 C C . GLN A 1 95 ? -7.350 -0.865 15.291 1.00 76.94 95 GLN A C 1
ATOM 764 O O . GLN A 1 95 ? -6.972 -1.165 14.164 1.00 76.94 95 GLN A O 1
ATOM 769 N N . VAL A 1 96 ? -6.832 0.167 15.966 1.00 75.00 96 VAL A N 1
ATOM 770 C CA . VAL A 1 96 ? -5.765 1.022 15.427 1.00 75.00 96 VAL A CA 1
ATOM 771 C C . VAL A 1 96 ? -4.518 0.191 15.121 1.00 75.00 96 VAL A C 1
ATOM 773 O O . VAL A 1 96 ? -3.925 0.344 14.053 1.00 75.00 96 VAL A O 1
ATOM 776 N N . LEU A 1 97 ? -4.147 -0.732 16.014 1.00 79.00 97 LEU A N 1
ATOM 777 C CA . LEU A 1 97 ? -3.015 -1.637 15.807 1.00 79.00 97 LEU A CA 1
ATOM 778 C C . LEU A 1 97 ? -3.256 -2.563 14.605 1.00 79.00 97 LEU A C 1
ATOM 780 O O . LEU A 1 97 ? -2.407 -2.635 13.716 1.00 79.00 97 LEU A O 1
ATOM 784 N N . LEU A 1 98 ? -4.426 -3.202 14.528 1.00 84.88 98 LEU A N 1
ATOM 785 C CA . LEU A 1 98 ? -4.792 -4.089 13.422 1.00 84.88 98 LEU A CA 1
ATOM 786 C C . LEU A 1 98 ? -4.761 -3.361 12.070 1.00 84.88 98 LEU A C 1
ATOM 788 O O . LEU A 1 98 ? -4.091 -3.821 11.146 1.00 84.88 98 LEU A O 1
ATOM 792 N N . PHE A 1 99 ? -5.405 -2.196 11.957 1.00 81.50 99 PHE A N 1
ATOM 793 C CA . PHE A 1 99 ? -5.389 -1.415 10.717 1.00 81.50 99 PHE A CA 1
ATOM 794 C C . PHE A 1 99 ? -3.988 -0.918 10.355 1.00 81.50 99 PHE A C 1
ATOM 796 O O . PHE A 1 99 ? -3.643 -0.899 9.178 1.00 81.50 99 PHE A O 1
ATOM 803 N N . SER A 1 100 ? -3.147 -0.578 11.335 1.00 79.06 100 SER A N 1
ATOM 804 C CA . SER A 1 100 ? -1.755 -0.185 11.073 1.00 79.06 100 SER A CA 1
ATOM 805 C C . SER A 1 100 ? -0.964 -1.325 10.437 1.00 79.06 100 SER A C 1
ATOM 807 O O . SER A 1 100 ? -0.286 -1.115 9.431 1.00 79.06 100 SER A O 1
ATOM 809 N N . VAL A 1 101 ? -1.092 -2.545 10.968 1.00 83.88 101 VAL A N 1
ATOM 810 C CA . VAL A 1 101 ? -0.444 -3.738 10.400 1.00 83.88 101 VAL A CA 1
ATOM 811 C C . VAL A 1 101 ? -0.969 -4.016 8.992 1.00 83.88 101 VAL A C 1
ATOM 813 O O . VAL A 1 101 ? -0.178 -4.195 8.067 1.00 83.88 101 VAL A O 1
ATOM 816 N N . LEU A 1 102 ? -2.290 -3.992 8.809 1.00 88.75 102 LEU A N 1
ATOM 817 C CA . LEU A 1 102 ? -2.932 -4.262 7.522 1.00 88.75 102 LEU A CA 1
ATOM 818 C C . LEU A 1 102 ? -2.555 -3.238 6.447 1.00 88.75 102 LEU A C 1
ATOM 820 O O . LEU A 1 102 ? -2.202 -3.621 5.333 1.00 88.75 102 LEU A O 1
ATOM 824 N N . HIS A 1 103 ? -2.558 -1.947 6.779 1.00 87.00 103 HIS A N 1
ATOM 825 C CA . HIS A 1 103 ? -2.135 -0.895 5.858 1.00 87.00 103 HIS A CA 1
ATOM 826 C C . HIS A 1 103 ? -0.652 -0.999 5.519 1.00 87.00 103 HIS A C 1
ATOM 828 O O . HIS A 1 103 ? -0.298 -0.874 4.351 1.00 87.00 103 HIS A O 1
ATOM 834 N N . THR A 1 104 ? 0.210 -1.261 6.508 1.00 84.44 104 THR A N 1
ATOM 835 C CA . THR A 1 104 ? 1.648 -1.445 6.256 1.00 84.44 104 THR A CA 1
ATOM 836 C C . THR A 1 104 ? 1.881 -2.628 5.325 1.00 84.44 104 THR A C 1
ATOM 838 O O . THR A 1 104 ? 2.634 -2.516 4.362 1.00 84.44 104 THR A O 1
ATOM 841 N N . GLY A 1 105 ? 1.227 -3.761 5.582 1.00 84.44 105 GLY A N 1
ATOM 842 C CA . GLY A 1 105 ? 1.413 -4.959 4.775 1.00 84.44 105 GLY A CA 1
ATOM 843 C C . GLY A 1 105 ? 0.883 -4.807 3.350 1.00 84.44 105 GLY A C 1
ATOM 844 O O . GLY A 1 105 ? 1.578 -5.182 2.407 1.00 84.44 105 GLY A O 1
ATOM 845 N N . LEU A 1 106 ? -0.279 -4.165 3.168 1.00 90.25 106 LEU A N 1
ATOM 846 C CA . LEU A 1 106 ? -0.792 -3.788 1.845 1.00 90.25 106 LEU A CA 1
ATOM 847 C C . LEU A 1 106 ? 0.192 -2.885 1.101 1.00 90.25 106 LEU A C 1
ATOM 849 O O . LEU A 1 106 ? 0.499 -3.109 -0.066 1.00 90.25 106 LEU A O 1
ATOM 853 N N . LEU A 1 107 ? 0.712 -1.877 1.787 1.00 87.25 107 LEU A N 1
ATOM 854 C CA . LEU A 1 107 ? 1.641 -0.913 1.225 1.00 87.25 107 LEU A CA 1
ATOM 855 C C . LEU A 1 107 ? 2.940 -1.578 0.758 1.00 87.25 107 LEU A C 1
ATOM 857 O O . LEU A 1 107 ? 3.368 -1.362 -0.373 1.00 87.25 107 LEU A O 1
ATOM 861 N N . VAL A 1 108 ? 3.519 -2.446 1.590 1.00 86.00 108 VAL A N 1
ATOM 862 C CA . VAL A 1 108 ? 4.693 -3.256 1.232 1.00 86.00 108 VAL A CA 1
ATOM 863 C C . VAL A 1 108 ? 4.380 -4.164 0.042 1.00 86.00 108 VAL A C 1
ATOM 865 O O . VAL A 1 108 ? 5.142 -4.179 -0.922 1.00 86.00 108 VAL A O 1
ATOM 868 N N . SER A 1 109 ? 3.245 -4.865 0.067 1.00 89.19 109 SER A N 1
ATOM 869 C CA . SER A 1 109 ? 2.784 -5.736 -1.023 1.00 89.19 109 SER A CA 1
ATOM 870 C C . SER A 1 109 ? 2.682 -4.986 -2.361 1.00 89.19 109 SER A C 1
ATOM 872 O O . SER A 1 109 ? 3.205 -5.447 -3.378 1.00 89.19 109 SER A O 1
ATOM 874 N N . ILE A 1 110 ? 2.106 -3.778 -2.362 1.00 90.56 110 ILE A N 1
ATOM 875 C CA . ILE A 1 110 ? 2.003 -2.931 -3.558 1.00 90.56 110 ILE A CA 1
ATOM 876 C C . ILE A 1 110 ? 3.386 -2.511 -4.063 1.00 90.56 110 ILE A C 1
ATOM 878 O O . ILE A 1 110 ? 3.665 -2.663 -5.252 1.00 90.56 110 ILE A O 1
ATOM 882 N N . ILE A 1 111 ? 4.266 -2.013 -3.189 1.00 87.69 111 ILE A N 1
ATOM 883 C CA . ILE A 1 111 ? 5.619 -1.596 -3.593 1.00 87.69 111 ILE A CA 1
ATOM 884 C C . ILE A 1 111 ? 6.355 -2.772 -4.234 1.00 87.69 111 ILE A C 1
ATOM 886 O O . ILE A 1 111 ? 6.900 -2.627 -5.327 1.00 87.69 111 ILE A O 1
ATOM 890 N N . LEU A 1 112 ? 6.334 -3.939 -3.583 1.00 87.69 112 LEU A N 1
ATOM 891 C CA . LEU A 1 112 ? 6.984 -5.149 -4.081 1.00 87.69 112 LEU A CA 1
ATOM 892 C C . LEU A 1 112 ? 6.378 -5.634 -5.400 1.00 87.69 112 LEU A C 1
ATOM 894 O O . LEU A 1 112 ? 7.105 -6.170 -6.229 1.00 87.69 112 LEU A O 1
ATOM 898 N N . SER A 1 113 ? 5.090 -5.389 -5.652 1.00 89.00 113 SER A N 1
ATOM 899 C CA . SER A 1 113 ? 4.458 -5.720 -6.937 1.00 89.00 113 SER A CA 1
ATOM 900 C C . SER A 1 113 ? 5.000 -4.910 -8.122 1.00 89.00 113 SER A C 1
ATOM 902 O O . SER A 1 113 ? 4.860 -5.335 -9.268 1.00 89.00 113 SER A O 1
ATOM 904 N N . PHE A 1 114 ? 5.629 -3.759 -7.863 1.00 86.88 114 PHE A N 1
ATOM 905 C CA . PHE A 1 114 ? 6.265 -2.949 -8.899 1.00 86.88 114 PHE A CA 1
ATOM 906 C C . PHE A 1 114 ? 7.722 -3.332 -9.152 1.00 86.88 114 PHE A C 1
ATOM 908 O O . PHE A 1 114 ? 8.271 -2.908 -10.169 1.00 86.88 114 PHE A O 1
ATOM 915 N N . LEU A 1 115 ? 8.348 -4.106 -8.260 1.00 86.62 115 LEU A N 1
ATOM 916 C CA . LEU A 1 115 ? 9.742 -4.509 -8.407 1.00 86.62 115 LEU A CA 1
ATOM 917 C C . LEU A 1 115 ? 9.904 -5.533 -9.547 1.00 86.62 115 LEU A C 1
ATOM 919 O O . LEU A 1 115 ? 9.056 -6.409 -9.721 1.00 86.62 115 LEU A O 1
ATOM 923 N N . PRO A 1 116 ? 11.010 -5.465 -10.309 1.00 86.06 116 PRO A N 1
ATOM 924 C CA . PRO A 1 116 ? 11.362 -6.497 -11.274 1.00 86.06 116 PRO A CA 1
ATOM 925 C C . PRO A 1 116 ? 11.722 -7.812 -10.569 1.00 86.06 116 PRO A C 1
ATOM 927 O O . PRO A 1 116 ? 12.222 -7.812 -9.439 1.00 86.06 116 PRO A O 1
ATOM 930 N N . ALA A 1 117 ? 11.507 -8.933 -11.266 1.00 85.25 117 ALA A N 1
ATOM 931 C CA . ALA A 1 117 ? 11.736 -10.279 -10.738 1.00 85.25 117 ALA A CA 1
ATOM 932 C C . ALA A 1 117 ? 13.172 -10.480 -10.225 1.00 85.25 117 ALA A C 1
ATOM 934 O O . ALA A 1 117 ? 13.359 -11.121 -9.196 1.00 85.25 117 ALA A O 1
ATOM 935 N N . ASP A 1 118 ? 14.163 -9.859 -10.869 1.00 86.12 118 ASP A N 1
ATOM 936 C CA . ASP A 1 118 ? 15.568 -9.936 -10.456 1.00 86.12 118 ASP A CA 1
ATOM 937 C C . ASP A 1 118 ? 15.777 -9.426 -9.024 1.00 86.12 118 ASP A C 1
ATOM 939 O O . ASP A 1 118 ? 16.473 -10.058 -8.237 1.00 86.12 118 ASP A O 1
ATOM 943 N N . ILE A 1 119 ? 15.109 -8.330 -8.641 1.00 85.31 119 ILE A N 1
ATOM 944 C CA . ILE A 1 119 ? 15.200 -7.782 -7.279 1.00 85.31 119 ILE A CA 1
ATOM 945 C C . ILE A 1 119 ? 14.390 -8.638 -6.300 1.00 85.31 119 ILE A C 1
ATOM 947 O O . ILE A 1 119 ? 14.833 -8.862 -5.174 1.00 85.31 119 ILE A O 1
ATOM 951 N N . ILE A 1 120 ? 13.226 -9.149 -6.716 1.00 87.12 120 ILE A N 1
ATOM 952 C CA . ILE A 1 120 ? 12.391 -10.020 -5.873 1.00 87.12 120 ILE A CA 1
ATOM 953 C C . ILE A 1 120 ? 13.140 -11.306 -5.511 1.00 87.12 120 ILE A C 1
ATOM 955 O O . ILE A 1 120 ? 13.101 -11.716 -4.353 1.00 87.12 120 ILE A O 1
ATOM 959 N N . ASN A 1 121 ? 13.880 -11.891 -6.454 1.00 89.31 121 ASN A N 1
ATOM 960 C CA . ASN A 1 121 ? 14.647 -13.121 -6.250 1.00 89.31 121 ASN A CA 1
ATOM 961 C C . ASN A 1 121 ? 15.776 -12.975 -5.214 1.00 89.31 121 ASN A C 1
ATOM 963 O O . ASN A 1 121 ? 16.218 -13.974 -4.651 1.00 89.31 121 ASN A O 1
ATOM 967 N N . HIS A 1 122 ? 16.214 -11.746 -4.919 1.00 89.56 122 HIS A N 1
ATOM 968 C CA . HIS A 1 122 ? 17.175 -11.459 -3.851 1.00 89.56 122 HIS A CA 1
ATOM 969 C C . HIS A 1 122 ? 16.534 -11.322 -2.458 1.00 89.56 122 HIS A C 1
ATOM 971 O O . HIS A 1 122 ? 17.252 -11.256 -1.459 1.00 89.56 122 HIS A O 1
ATOM 977 N N . LEU A 1 123 ? 15.202 -11.268 -2.361 1.00 86.44 123 LEU A N 1
ATOM 978 C CA . LEU A 1 123 ? 14.493 -11.241 -1.080 1.00 86.44 123 LEU A CA 1
ATOM 979 C C . LEU A 1 123 ? 14.435 -12.637 -0.459 1.00 86.44 123 LEU A C 1
ATOM 981 O O . LEU A 1 123 ? 14.494 -13.649 -1.156 1.00 86.44 123 LEU A O 1
ATOM 985 N N . SER A 1 124 ? 14.252 -12.702 0.862 1.00 89.75 124 SER A N 1
ATOM 986 C CA . SER A 1 124 ? 14.082 -13.984 1.544 1.00 89.75 124 SER A CA 1
ATOM 987 C C . SER A 1 124 ? 12.834 -14.732 1.034 1.00 89.75 124 SER A C 1
ATOM 989 O O . SER A 1 124 ? 11.817 -14.093 0.730 1.00 89.75 124 SER A O 1
ATOM 991 N N . PRO A 1 125 ? 12.853 -16.079 1.000 1.00 86.50 125 PRO A N 1
ATOM 992 C CA . PRO A 1 125 ? 11.711 -16.874 0.541 1.00 86.50 125 PRO A CA 1
ATOM 993 C C . PRO A 1 125 ? 10.414 -16.571 1.302 1.00 86.50 125 PRO A C 1
ATOM 995 O O . PRO A 1 125 ? 9.337 -16.543 0.714 1.00 86.50 125 PRO A O 1
ATOM 998 N N . ALA A 1 126 ? 10.517 -16.277 2.603 1.00 84.12 126 ALA A N 1
ATOM 999 C CA . ALA A 1 126 ? 9.374 -15.896 3.427 1.00 84.12 126 ALA A CA 1
ATOM 1000 C C . ALA A 1 126 ? 8.735 -14.577 2.958 1.00 84.12 126 ALA A C 1
ATOM 1002 O O . ALA A 1 126 ? 7.516 -14.502 2.817 1.00 84.12 126 ALA A O 1
ATOM 1003 N N . THR A 1 127 ? 9.539 -13.551 2.662 1.00 84.00 127 THR A N 1
ATOM 1004 C CA . THR A 1 127 ? 9.036 -12.261 2.164 1.00 84.00 127 THR A CA 1
ATOM 1005 C C . THR A 1 127 ? 8.369 -12.420 0.802 1.00 84.00 127 THR A C 1
ATOM 1007 O O . THR A 1 127 ? 7.295 -11.861 0.579 1.00 84.00 127 THR A O 1
ATOM 1010 N N . GLN A 1 128 ? 8.963 -13.221 -0.088 1.00 85.69 128 GLN A N 1
ATOM 1011 C CA . GLN A 1 128 ? 8.362 -13.516 -1.388 1.00 85.69 128 GLN A CA 1
ATOM 1012 C C . GLN A 1 128 ? 7.009 -14.229 -1.219 1.00 85.69 128 GLN A C 1
ATOM 1014 O O . GLN A 1 128 ? 5.992 -13.816 -1.775 1.00 85.69 128 GLN A O 1
ATOM 1019 N N . TYR A 1 129 ? 6.955 -15.257 -0.371 1.00 87.88 129 TYR A N 1
ATOM 1020 C CA . TYR A 1 129 ? 5.724 -16.004 -0.125 1.00 87.88 129 TYR A CA 1
ATOM 1021 C C . TYR A 1 129 ? 4.611 -15.132 0.474 1.00 87.88 129 TYR A C 1
ATOM 1023 O O . TYR A 1 129 ? 3.466 -15.212 0.033 1.00 87.88 129 TYR A O 1
ATOM 1031 N N . VAL A 1 130 ? 4.932 -14.265 1.437 1.00 88.19 130 VAL A N 1
ATOM 1032 C CA . VAL A 1 130 ? 3.933 -13.447 2.144 1.00 88.19 130 VAL A CA 1
ATOM 1033 C C . VAL A 1 130 ? 3.456 -12.250 1.320 1.00 88.19 130 VAL A C 1
ATOM 1035 O O . VAL A 1 130 ? 2.272 -11.925 1.370 1.00 88.19 130 VAL A O 1
ATOM 1038 N N . PHE A 1 131 ? 4.339 -11.582 0.573 1.00 87.19 131 PHE A N 1
ATOM 1039 C CA . PHE A 1 131 ? 4.013 -10.301 -0.070 1.00 87.19 131 PHE A CA 1
ATOM 1040 C C . PHE A 1 131 ? 3.994 -10.336 -1.5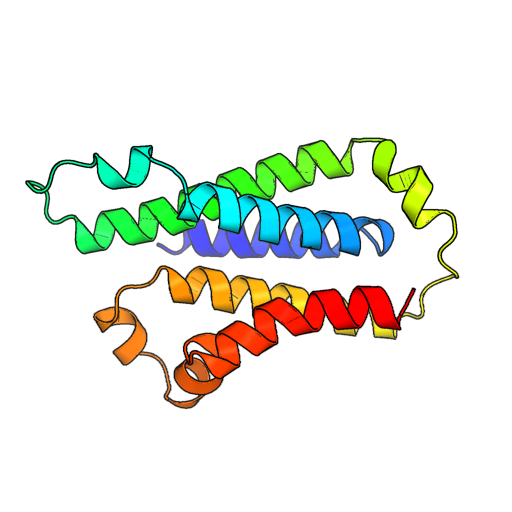97 1.00 87.19 131 PHE A C 1
ATOM 1042 O O . PHE A 1 131 ? 3.345 -9.488 -2.201 1.00 87.19 131 PHE A O 1
ATOM 1049 N N . THR A 1 132 ? 4.690 -11.277 -2.240 1.00 88.38 132 THR A N 1
ATOM 1050 C CA . THR A 1 132 ? 4.805 -11.312 -3.709 1.00 88.38 132 THR A CA 1
ATOM 1051 C C . THR A 1 132 ? 4.094 -12.498 -4.343 1.00 88.38 132 THR A C 1
ATOM 1053 O O . THR A 1 132 ? 3.835 -12.457 -5.544 1.00 88.38 132 THR A O 1
ATOM 1056 N N . SER A 1 133 ? 3.720 -13.535 -3.592 1.00 90.19 133 SER A N 1
ATOM 1057 C CA . SER A 1 133 ? 2.864 -14.603 -4.120 1.00 90.19 133 SER A CA 1
ATOM 1058 C C . SER A 1 133 ? 1.496 -14.051 -4.542 1.00 90.19 133 SER A C 1
ATOM 1060 O O . SER A 1 133 ? 1.040 -13.029 -4.026 1.00 90.19 133 SER A O 1
ATOM 1062 N N . GLU A 1 134 ? 0.833 -14.698 -5.501 1.00 90.44 134 GLU A N 1
ATOM 1063 C CA . GLU A 1 134 ? -0.508 -14.284 -5.943 1.00 90.44 134 GLU A CA 1
ATOM 1064 C C . GLU A 1 134 ? -1.507 -14.312 -4.782 1.00 90.44 134 GLU A C 1
ATOM 1066 O O . GLU A 1 134 ? -2.258 -13.360 -4.573 1.00 90.44 134 GLU A O 1
ATOM 1071 N N . PHE A 1 135 ? -1.442 -15.370 -3.970 1.00 91.81 135 PHE A N 1
ATOM 1072 C CA . PHE A 1 135 ? -2.293 -15.529 -2.799 1.00 91.81 135 PHE A CA 1
ATOM 1073 C C . PHE A 1 135 ? -1.972 -14.510 -1.698 1.00 91.81 135 PHE A C 1
ATOM 1075 O O . PHE A 1 135 ? -2.883 -13.905 -1.137 1.00 91.81 135 PHE A O 1
ATOM 1082 N N . GLY A 1 136 ? -0.690 -14.255 -1.421 1.00 90.12 136 GLY A N 1
ATOM 1083 C CA . GLY A 1 136 ? -0.265 -13.239 -0.456 1.00 90.12 136 GLY A CA 1
ATOM 1084 C C . GLY A 1 136 ? -0.718 -11.840 -0.869 1.00 90.12 136 GLY A C 1
ATOM 1085 O O . GLY A 1 136 ? -1.309 -11.116 -0.069 1.00 90.12 136 GLY A O 1
ATOM 1086 N N . ARG A 1 137 ? -0.537 -11.481 -2.147 1.00 90.75 137 ARG A N 1
ATOM 1087 C CA . ARG A 1 137 ? -1.032 -10.211 -2.702 1.00 90.75 137 ARG A CA 1
ATOM 1088 C C . ARG A 1 137 ? -2.543 -10.090 -2.574 1.00 90.75 137 ARG A C 1
ATOM 1090 O O . ARG A 1 137 ? -3.016 -9.055 -2.109 1.00 90.75 137 ARG A O 1
ATOM 1097 N N . PHE A 1 138 ? -3.283 -11.138 -2.931 1.00 93.06 138 PHE A N 1
ATOM 1098 C CA . PHE A 1 138 ? -4.733 -11.180 -2.763 1.00 93.06 138 PHE A CA 1
ATOM 1099 C C . PHE A 1 138 ? -5.132 -10.922 -1.307 1.00 93.06 138 PHE A C 1
ATOM 1101 O O . PHE A 1 138 ? -5.895 -9.993 -1.054 1.00 93.06 138 PHE A O 1
ATOM 1108 N N . LEU A 1 139 ? -4.544 -11.647 -0.349 1.00 94.62 139 LEU A N 1
ATOM 1109 C CA . LEU A 1 139 ? -4.832 -11.469 1.075 1.00 94.62 139 LEU A CA 1
ATOM 1110 C C . LEU A 1 139 ? -4.552 -10.044 1.556 1.00 94.62 139 LEU A C 1
ATOM 1112 O O . LEU A 1 139 ? -5.396 -9.455 2.226 1.00 94.62 139 LEU A O 1
ATOM 1116 N N . TRP A 1 140 ? -3.407 -9.461 1.199 1.00 92.75 140 TRP A N 1
ATOM 1117 C CA . TRP A 1 140 ? -3.079 -8.088 1.594 1.00 92.75 140 TRP A CA 1
ATOM 1118 C C . TRP A 1 140 ? -4.019 -7.049 0.981 1.00 92.75 140 TRP A C 1
ATOM 1120 O O . TRP A 1 140 ? -4.294 -6.038 1.618 1.00 92.75 140 TRP A O 1
ATOM 1130 N N . ILE A 1 141 ? -4.538 -7.302 -0.222 1.00 92.50 141 ILE A N 1
ATOM 1131 C CA . ILE A 1 141 ? -5.530 -6.452 -0.892 1.00 92.50 141 ILE A CA 1
ATOM 1132 C C . ILE A 1 141 ? -6.926 -6.640 -0.288 1.00 92.50 141 ILE A C 1
ATOM 1134 O O . ILE A 1 141 ? -7.693 -5.685 -0.257 1.00 92.50 141 ILE A O 1
ATOM 1138 N N . THR A 1 142 ? -7.297 -7.818 0.210 1.00 92.88 142 THR A N 1
ATOM 1139 C CA . THR A 1 142 ? -8.663 -8.061 0.707 1.00 92.88 142 THR A CA 1
ATOM 1140 C C . THR A 1 142 ? -8.819 -7.858 2.208 1.00 92.88 142 THR A C 1
ATOM 1142 O O . THR A 1 142 ? -9.846 -7.344 2.647 1.00 92.88 142 THR A O 1
ATOM 1145 N N . LEU A 1 143 ? -7.821 -8.237 3.012 1.00 93.44 143 LEU A N 1
ATOM 1146 C CA . LEU A 1 143 ? -7.888 -8.184 4.478 1.00 93.44 143 LEU A CA 1
ATOM 1147 C C . LEU A 1 143 ? -8.240 -6.792 5.026 1.00 93.44 143 LEU A C 1
ATOM 1149 O O . LEU A 1 143 ? -9.115 -6.723 5.886 1.00 93.44 143 LEU A O 1
ATOM 1153 N N . PRO A 1 144 ? -7.639 -5.686 4.547 1.00 88.56 144 PRO A N 1
ATOM 1154 C CA . PRO A 1 144 ? -7.980 -4.348 5.027 1.00 88.56 144 PRO A CA 1
ATOM 1155 C C . PRO A 1 144 ? -9.449 -3.971 4.780 1.00 88.56 144 PRO A C 1
ATOM 1157 O O . PRO A 1 144 ? -10.075 -3.346 5.632 1.00 88.56 144 PRO A O 1
ATOM 1160 N N . ILE A 1 145 ? -10.016 -4.391 3.643 1.00 90.38 145 ILE A N 1
ATOM 1161 C CA . ILE A 1 145 ? -11.423 -4.146 3.288 1.00 90.38 145 ILE A CA 1
ATOM 1162 C C . ILE A 1 145 ? -12.338 -4.962 4.199 1.00 90.38 145 ILE A C 1
ATOM 1164 O O . ILE A 1 145 ? -13.286 -4.423 4.761 1.00 90.38 145 ILE A O 1
ATOM 1168 N N . LEU A 1 146 ? -12.036 -6.251 4.379 1.00 91.62 146 LEU A N 1
ATOM 1169 C CA . LEU A 1 146 ? -12.809 -7.132 5.256 1.00 91.62 146 LEU A CA 1
ATOM 1170 C C . LEU A 1 146 ? -12.773 -6.653 6.707 1.00 91.62 146 LEU A C 1
ATOM 1172 O O . LEU A 1 146 ? -13.806 -6.634 7.368 1.00 91.62 146 LEU A O 1
ATOM 1176 N N . ALA A 1 147 ? -11.606 -6.222 7.187 1.00 88.00 147 ALA A N 1
ATOM 1177 C CA . ALA A 1 147 ? -11.463 -5.633 8.510 1.00 88.00 147 ALA A CA 1
ATOM 1178 C C . ALA A 1 147 ? -12.274 -4.341 8.641 1.00 88.00 147 ALA A C 1
ATOM 1180 O O . ALA A 1 147 ? -12.906 -4.129 9.668 1.00 88.00 147 ALA A O 1
ATOM 1181 N N . MET A 1 148 ? -12.297 -3.496 7.607 1.00 83.19 148 MET A N 1
ATOM 1182 C CA . MET A 1 148 ? -13.119 -2.288 7.612 1.00 83.19 148 MET A CA 1
ATOM 1183 C C . MET A 1 148 ? -14.611 -2.629 7.689 1.00 83.19 148 MET A C 1
ATOM 1185 O O . MET A 1 148 ? -15.286 -2.089 8.549 1.00 83.19 148 MET A O 1
ATOM 1189 N N . VAL A 1 149 ? -15.112 -3.544 6.856 1.00 84.56 149 VAL A N 1
ATOM 1190 C CA . VAL A 1 149 ? -16.541 -3.918 6.826 1.00 84.56 149 VAL A CA 1
ATOM 1191 C C . VAL A 1 149 ? -16.974 -4.685 8.079 1.00 84.56 149 VAL A C 1
ATOM 1193 O O . VAL A 1 149 ? -18.093 -4.517 8.545 1.00 84.56 149 VAL A O 1
ATOM 1196 N N . GLY A 1 150 ? -16.112 -5.546 8.620 1.00 82.06 150 GLY A N 1
ATOM 1197 C CA . GLY A 1 150 ? -16.439 -6.383 9.776 1.00 82.06 150 GLY A CA 1
ATOM 1198 C C . GLY A 1 150 ? -16.313 -5.682 11.131 1.00 82.06 150 GLY A C 1
ATOM 1199 O O . GLY A 1 150 ? -16.814 -6.209 12.121 1.00 82.06 150 GLY A O 1
ATOM 1200 N N . LEU A 1 151 ? -15.620 -4.538 11.197 1.00 72.50 151 LEU A N 1
ATOM 1201 C CA . LEU A 1 151 ? -15.379 -3.785 12.438 1.00 72.50 151 LEU A CA 1
ATOM 1202 C C . LEU A 1 151 ? -16.150 -2.456 12.522 1.00 72.50 151 LEU A C 1
ATOM 1204 O O . LEU A 1 151 ? -16.037 -1.777 13.547 1.00 72.50 151 LEU A O 1
ATOM 1208 N N . THR A 1 152 ? -16.891 -2.088 11.471 1.00 61.94 152 THR A N 1
ATOM 1209 C CA . THR A 1 152 ? -17.868 -0.980 11.443 1.00 61.94 152 THR A CA 1
ATOM 1210 C C . THR A 1 152 ? -19.241 -1.442 11.887 1.00 61.94 152 THR A C 1
ATOM 1212 O O . THR A 1 152 ? -19.866 -0.699 12.672 1.00 61.94 152 THR A O 1
#

Secondary structure (DSSP, 8-state):
-HHHHHHHHHHHHHHHTS-GGGHHHHHHHHHHHHHHHHH-GGGTTS-TTS--HHHHHHHHHHHHHHHHHHHHHHHHH-THHHHHHTTS----HHHHHHHHHHHHHHHHHHHHHHS-HHHHTTS-HHHIIIIISHHHHHHHHHHHHHHHHHH-

Sequence (152 aa):
MFIVLFFFVAAFLYGFSLGRDRVIVVLVSLYMSLAVVNYAPFIKNLNPEINIATSLFAFKISAFLGIFLALFFFLSRSAILHSLARNSPPGQWWQVLLFSVLHTGLLVSIILSFLPADIINHLSPATQYVFTSEFGRFLWITLPILAMVGLT

pLDDT: mean 75.38, std 15.31, range [41.03, 94.62]

Organism: NCBI:txid1802407

Radius of gyration: 16.57 Å; chains: 1; bounding box: 40×35×47 Å

Foldseek 3Di:
DVVLVVVVVVVLVVVLVVDPLCLVQLLVLLVVLLVCLVPPVVLVPPDPPDPPLVVSLVVSSVSSVVSSVVSSVVVVPDCPSVVVCVPADPDDPVLSVVSSVLSVLLSLLSSVCSHDPVVLVPDDPVCCVQRVDPVNNVCSNVVSVCSVVVRD